Protein AF-A0A7W4HFN4-F1 (afdb_monomer_lite)

Structure (mmCIF, N/CA/C/O backbone):
data_AF-A0A7W4HFN4-F1
#
_entry.id   AF-A0A7W4HFN4-F1
#
loop_
_atom_site.group_PDB
_atom_site.id
_atom_site.type_symbol
_atom_site.label_atom_id
_atom_site.label_alt_id
_atom_site.label_comp_id
_atom_site.label_asym_id
_atom_site.label_entity_id
_atom_site.label_seq_id
_atom_site.pdbx_PDB_ins_code
_atom_site.Cartn_x
_atom_site.Cartn_y
_atom_site.Cartn_z
_atom_site.occupancy
_atom_site.B_iso_or_equiv
_atom_site.auth_seq_id
_atom_site.auth_comp_id
_atom_site.auth_asym_id
_atom_site.auth_atom_id
_atom_site.pdbx_PDB_model_num
ATOM 1 N N . MET A 1 1 ? -7.071 1.052 23.261 1.00 55.22 1 MET A N 1
ATOM 2 C CA . MET A 1 1 ? -7.440 2.191 22.382 1.00 55.22 1 MET A CA 1
ATOM 3 C C . MET A 1 1 ? -6.225 2.951 21.843 1.00 55.22 1 MET A C 1
ATOM 5 O O . MET A 1 1 ? -6.194 3.200 20.651 1.00 55.22 1 MET A O 1
ATOM 9 N N . MET A 1 2 ? -5.207 3.278 22.654 1.00 60.78 2 MET A N 1
ATOM 10 C CA . MET A 1 2 ? -4.044 4.074 22.203 1.00 60.78 2 MET A CA 1
ATOM 11 C C . MET A 1 2 ? -3.044 3.314 21.302 1.00 60.78 2 MET A C 1
ATOM 13 O O . MET A 1 2 ? -2.401 3.921 20.454 1.00 60.78 2 MET A O 1
ATOM 17 N N . GLU A 1 3 ? -2.927 1.989 21.449 1.00 66.12 3 GLU A N 1
ATOM 18 C CA . GLU A 1 3 ? -2.054 1.151 20.603 1.00 66.12 3 GLU A CA 1
ATOM 19 C C . GLU A 1 3 ? -2.564 1.024 19.167 1.00 66.12 3 GLU A C 1
ATOM 21 O O . GLU A 1 3 ? -1.777 1.100 18.232 1.00 66.12 3 GLU A O 1
ATOM 26 N N . ASN A 1 4 ? -3.884 0.940 18.981 1.00 72.25 4 ASN A N 1
ATOM 27 C CA . ASN A 1 4 ? -4.479 0.807 17.651 1.00 72.25 4 ASN A CA 1
ATOM 28 C C . ASN A 1 4 ? -4.241 2.067 16.791 1.00 72.25 4 ASN A C 1
ATOM 30 O O . ASN A 1 4 ? -3.965 1.983 15.599 1.00 72.25 4 ASN A O 1
ATOM 34 N N . VAL A 1 5 ? -4.204 3.246 17.428 1.00 85.81 5 VAL A N 1
ATOM 35 C CA . VAL A 1 5 ? -3.810 4.503 16.768 1.00 85.81 5 VAL A CA 1
ATOM 36 C C . VAL A 1 5 ? -2.343 4.472 16.329 1.00 85.81 5 VAL A C 1
ATOM 38 O O . VAL A 1 5 ? -2.036 4.906 15.223 1.00 85.81 5 VAL A O 1
ATOM 41 N N . LYS A 1 6 ? -1.432 3.937 17.155 1.00 91.50 6 LYS A N 1
ATOM 42 C CA . LYS A 1 6 ? -0.009 3.823 16.790 1.00 91.50 6 LYS A CA 1
ATOM 43 C C . LYS A 1 6 ? 0.201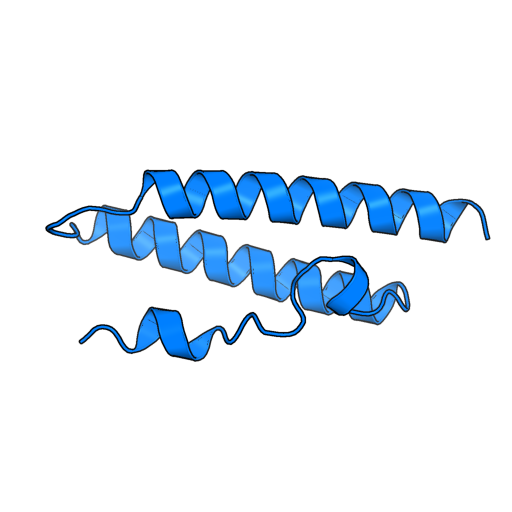 2.872 15.615 1.00 91.50 6 LYS A C 1
ATOM 45 O O . LYS A 1 6 ? 0.932 3.222 14.695 1.00 91.50 6 LYS A O 1
ATOM 50 N N . TYR A 1 7 ? -0.446 1.706 15.628 1.00 92.25 7 TYR A N 1
ATOM 51 C CA . TYR A 1 7 ? -0.356 0.750 14.523 1.00 92.25 7 TYR A CA 1
ATOM 52 C C . TYR A 1 7 ? -0.929 1.325 13.234 1.00 92.25 7 TYR A C 1
ATOM 54 O O . TYR A 1 7 ? -0.296 1.217 12.191 1.00 92.25 7 TYR A O 1
ATOM 62 N N . LYS A 1 8 ? -2.066 2.020 13.310 1.00 92.56 8 LYS A N 1
ATOM 63 C CA . LYS A 1 8 ? -2.628 2.727 12.161 1.00 92.56 8 LYS A CA 1
ATOM 64 C C . LYS A 1 8 ? -1.653 3.739 11.569 1.00 92.56 8 LYS A C 1
ATOM 66 O O . LYS A 1 8 ? -1.401 3.670 10.373 1.00 92.56 8 LYS A O 1
ATOM 71 N N . LEU A 1 9 ? -1.106 4.644 12.382 1.00 93.62 9 LEU A N 1
ATOM 72 C CA . LEU A 1 9 ? -0.160 5.658 11.899 1.00 93.62 9 LEU A CA 1
ATOM 73 C C . LEU A 1 9 ? 1.071 5.004 11.261 1.00 93.62 9 LEU A C 1
ATOM 75 O O . LEU A 1 9 ? 1.458 5.368 10.158 1.00 93.62 9 LEU A O 1
ATOM 79 N N . TYR A 1 10 ? 1.611 3.966 11.902 1.00 94.56 10 TYR A N 1
ATOM 80 C CA . TYR A 1 10 ? 2.733 3.207 11.359 1.00 94.56 10 TYR A CA 1
ATOM 81 C C . TYR A 1 10 ? 2.420 2.585 9.988 1.00 94.56 10 TYR A C 1
ATOM 83 O O . TYR A 1 10 ? 3.204 2.724 9.051 1.00 94.56 10 TYR A O 1
ATOM 91 N N . LEU A 1 11 ? 1.265 1.926 9.842 1.00 94.38 11 LEU A N 1
ATOM 92 C CA . LEU A 1 11 ? 0.860 1.346 8.561 1.00 94.38 11 LEU A CA 1
ATOM 93 C C . LEU A 1 11 ? 0.585 2.423 7.500 1.00 94.38 11 LEU A C 1
ATOM 95 O O . LEU A 1 11 ? 0.906 2.207 6.335 1.00 94.38 11 LEU A O 1
ATOM 99 N N . GLN A 1 12 ? 0.034 3.580 7.879 1.00 93.69 12 GLN A N 1
ATOM 100 C CA . GLN A 1 12 ? -0.164 4.710 6.963 1.00 93.69 12 GLN A CA 1
ATOM 101 C C . GLN A 1 12 ? 1.167 5.237 6.417 1.00 93.69 12 GLN A C 1
ATOM 103 O O . GLN A 1 12 ? 1.292 5.411 5.204 1.00 93.69 12 GLN A O 1
ATOM 108 N N . ASP A 1 13 ? 2.163 5.423 7.284 1.00 94.69 13 ASP A N 1
ATOM 109 C CA . ASP A 1 13 ? 3.493 5.891 6.887 1.00 94.69 13 ASP A CA 1
ATOM 110 C C . ASP A 1 13 ? 4.172 4.892 5.938 1.00 94.69 13 ASP A C 1
ATOM 112 O O . ASP A 1 13 ? 4.719 5.279 4.904 1.00 94.69 13 ASP A O 1
ATOM 116 N N . LEU A 1 14 ? 4.078 3.589 6.228 1.00 93.69 14 LEU A N 1
ATOM 117 C CA . LEU A 1 14 ? 4.605 2.551 5.336 1.00 93.69 14 LEU A CA 1
ATOM 118 C C . LEU A 1 14 ? 3.924 2.560 3.964 1.00 93.69 14 LEU A C 1
ATOM 120 O O . LEU A 1 14 ? 4.601 2.447 2.941 1.00 93.69 14 LEU A O 1
ATOM 124 N N . VAL A 1 15 ? 2.596 2.707 3.923 1.00 92.19 15 VAL A N 1
ATOM 125 C CA . VAL A 1 15 ? 1.854 2.794 2.657 1.00 92.19 15 VAL A CA 1
ATOM 126 C C . VAL A 1 15 ? 2.268 4.030 1.862 1.00 92.19 15 VAL A C 1
ATOM 128 O O . VAL A 1 15 ? 2.408 3.931 0.644 1.00 92.19 15 VAL A O 1
ATOM 131 N N . ALA A 1 16 ? 2.487 5.172 2.519 1.00 90.31 16 ALA A N 1
ATOM 132 C CA . ALA A 1 16 ? 2.959 6.387 1.860 1.00 90.31 16 ALA A CA 1
ATOM 133 C C . ALA A 1 16 ? 4.339 6.176 1.216 1.00 90.31 16 ALA A C 1
ATOM 135 O O . ALA A 1 16 ? 4.491 6.389 0.014 1.00 90.31 16 ALA A O 1
ATOM 136 N N . ILE A 1 17 ? 5.302 5.639 1.973 1.00 91.75 17 ILE A N 1
ATOM 137 C CA . ILE A 1 17 ? 6.662 5.360 1.483 1.00 91.75 17 ILE A CA 1
ATOM 138 C C . ILE A 1 17 ? 6.639 4.392 0.291 1.00 91.75 17 ILE A C 1
ATOM 140 O O . ILE A 1 17 ? 7.359 4.582 -0.690 1.00 91.75 17 ILE A O 1
ATOM 144 N N . LEU A 1 18 ? 5.810 3.345 0.345 1.00 89.56 18 LEU A N 1
ATOM 145 C CA . LEU A 1 18 ? 5.700 2.376 -0.750 1.00 89.56 18 LEU A CA 1
ATOM 146 C C . LEU A 1 18 ? 5.082 2.985 -2.007 1.00 89.56 18 LEU A C 1
ATOM 148 O O . LEU A 1 18 ? 5.522 2.657 -3.108 1.00 89.56 18 LEU A O 1
ATOM 152 N N . LYS A 1 19 ? 4.091 3.872 -1.861 1.00 83.44 19 LYS A N 1
ATOM 153 C CA . LYS A 1 19 ? 3.496 4.596 -2.993 1.00 83.44 19 LYS A CA 1
ATOM 154 C C . LYS A 1 19 ? 4.521 5.509 -3.659 1.00 83.44 19 LYS A C 1
ATOM 156 O O . LYS A 1 19 ? 4.693 5.409 -4.868 1.00 83.44 19 LYS A O 1
ATOM 161 N N . GLU A 1 20 ? 5.266 6.293 -2.882 1.00 86.06 20 GLU A N 1
ATOM 162 C CA . GLU A 1 20 ? 6.347 7.143 -3.403 1.00 86.06 20 GLU A CA 1
ATOM 163 C C . GLU A 1 20 ? 7.420 6.316 -4.125 1.00 86.06 20 GLU A C 1
ATOM 165 O O . GLU A 1 20 ? 7.873 6.669 -5.216 1.00 86.06 20 GLU A O 1
ATOM 170 N N . ARG A 1 21 ? 7.797 5.164 -3.555 1.00 85.62 21 ARG A N 1
ATOM 171 C CA . ARG A 1 21 ? 8.759 4.252 -4.184 1.00 85.62 21 ARG A CA 1
ATOM 172 C C . ARG A 1 21 ? 8.230 3.687 -5.502 1.00 85.62 21 ARG A C 1
ATOM 174 O O . ARG A 1 21 ? 8.980 3.643 -6.473 1.00 85.62 21 ARG A O 1
ATOM 181 N N . LEU A 1 22 ? 6.960 3.282 -5.555 1.00 81.19 22 LEU A N 1
ATOM 182 C CA . LEU A 1 22 ? 6.313 2.785 -6.773 1.00 81.19 22 LEU A CA 1
ATOM 183 C C . LEU A 1 22 ? 6.224 3.866 -7.853 1.00 81.19 22 LEU A C 1
ATOM 185 O O . LEU A 1 22 ? 6.578 3.599 -9.000 1.00 81.19 22 LEU A O 1
ATOM 189 N N . GLU A 1 23 ? 5.824 5.084 -7.492 1.00 78.88 23 GLU A N 1
ATOM 190 C CA . GLU A 1 23 ? 5.799 6.237 -8.399 1.00 78.88 23 GLU A CA 1
ATOM 191 C C . GLU A 1 23 ? 7.193 6.525 -8.973 1.00 78.88 23 GLU A C 1
ATOM 193 O O . GLU A 1 23 ? 7.333 6.702 -10.182 1.00 78.88 23 GLU A O 1
ATOM 198 N N . GLY A 1 24 ? 8.243 6.443 -8.149 1.00 76.25 24 GLY A N 1
ATOM 199 C CA . GLY A 1 24 ? 9.635 6.586 -8.590 1.00 76.25 24 GLY A CA 1
ATOM 200 C C . GLY A 1 24 ? 10.130 5.483 -9.538 1.00 76.25 24 GLY A C 1
ATOM 201 O O . GLY A 1 24 ? 11.125 5.674 -10.238 1.00 76.25 24 GLY A O 1
ATOM 202 N N . THR A 1 25 ? 9.443 4.337 -9.596 1.00 71.75 25 THR A N 1
ATOM 203 C CA . THR A 1 25 ? 9.732 3.269 -10.572 1.00 71.75 25 THR A CA 1
ATOM 204 C C . THR A 1 25 ? 8.944 3.410 -11.872 1.00 71.75 25 THR A C 1
ATOM 206 O O . THR A 1 25 ? 9.202 2.652 -12.803 1.00 71.75 25 THR A O 1
ATOM 209 N N . MET A 1 26 ? 7.990 4.346 -11.975 1.00 69.94 26 MET A N 1
ATOM 210 C CA . MET A 1 26 ? 7.206 4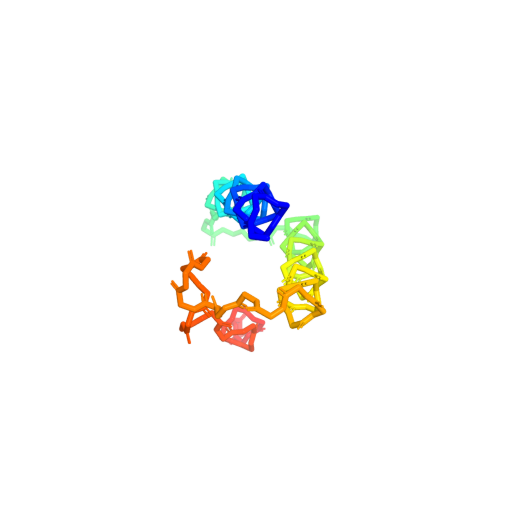.534 -13.196 1.00 69.94 26 MET A CA 1
ATOM 211 C C . MET A 1 26 ? 8.075 5.093 -14.325 1.00 69.94 26 MET A C 1
ATOM 213 O O . MET A 1 26 ? 8.578 6.211 -14.250 1.00 69.94 26 MET A O 1
ATOM 217 N N . LYS A 1 27 ? 8.247 4.295 -15.380 1.00 73.88 27 LYS A N 1
ATOM 218 C CA . LYS A 1 27 ? 9.088 4.598 -16.542 1.00 73.88 27 LYS A CA 1
ATOM 219 C C . LYS A 1 27 ? 8.336 4.266 -17.830 1.00 73.88 27 LYS A C 1
ATOM 221 O O . LYS A 1 27 ? 7.399 3.469 -17.808 1.00 73.88 27 LYS A O 1
ATOM 226 N N . GLU A 1 28 ? 8.750 4.877 -18.942 1.00 70.88 28 GLU A N 1
ATOM 227 C CA . GLU A 1 28 ? 8.220 4.550 -20.278 1.00 70.88 28 GLU A CA 1
ATOM 228 C C . GLU A 1 28 ? 8.560 3.106 -20.680 1.00 70.88 28 GLU A C 1
ATOM 230 O O . GLU A 1 28 ? 7.723 2.418 -21.260 1.00 70.88 28 GLU A O 1
ATOM 235 N N . GLU A 1 29 ? 9.741 2.620 -20.284 1.00 76.62 29 GLU A N 1
ATOM 236 C CA . GLU A 1 29 ? 10.166 1.227 -20.435 1.00 76.62 29 GLU A CA 1
ATOM 237 C C . GLU A 1 29 ? 10.661 0.663 -19.099 1.00 76.62 29 GLU A C 1
ATOM 239 O O . GLU A 1 29 ? 11.397 1.321 -18.357 1.00 76.62 29 GLU A O 1
ATOM 244 N N . TYR A 1 30 ? 10.259 -0.573 -18.799 1.00 78.38 30 TYR A N 1
ATOM 245 C CA . TYR A 1 30 ? 10.624 -1.279 -17.573 1.00 78.38 30 TYR A CA 1
ATOM 246 C C . TYR A 1 30 ? 11.715 -2.312 -17.848 1.00 78.38 30 TYR A C 1
ATOM 248 O O . TYR A 1 30 ? 11.538 -3.198 -18.684 1.00 78.38 30 TYR A O 1
ATOM 256 N N . SER A 1 31 ? 12.820 -2.243 -17.103 1.00 84.38 31 SER A N 1
ATOM 257 C CA . SER A 1 31 ? 13.774 -3.354 -17.037 1.00 84.38 31 SER A CA 1
ATOM 258 C C . SER A 1 31 ? 13.234 -4.490 -16.157 1.00 84.38 31 SER A C 1
ATOM 260 O O . SER A 1 31 ? 12.347 -4.282 -15.327 1.00 84.38 31 SER A O 1
ATOM 262 N N . GLU A 1 32 ? 13.805 -5.695 -16.268 1.00 85.19 32 GLU A N 1
ATOM 263 C CA . GLU A 1 32 ? 13.487 -6.809 -15.354 1.00 85.19 32 GLU A CA 1
ATOM 264 C C . GLU A 1 32 ? 13.713 -6.436 -13.882 1.00 85.19 32 GLU A C 1
ATOM 266 O O . GLU A 1 32 ? 12.957 -6.853 -13.005 1.00 85.19 32 GLU A O 1
ATOM 271 N N . PHE A 1 33 ? 14.721 -5.601 -13.614 1.00 85.81 33 PHE A N 1
ATOM 272 C CA . PHE A 1 33 ? 14.985 -5.083 -12.277 1.00 85.81 33 PHE A CA 1
ATOM 273 C C . PHE A 1 33 ? 13.848 -4.178 -11.785 1.00 85.81 33 PHE A C 1
ATOM 275 O O . PHE A 1 33 ? 13.398 -4.328 -10.651 1.00 85.81 33 PHE A O 1
ATOM 282 N N . ASP A 1 34 ? 13.337 -3.282 -12.636 1.00 83.06 34 ASP A N 1
ATOM 283 C CA . ASP A 1 34 ? 12.216 -2.405 -12.277 1.00 83.06 34 ASP A CA 1
ATOM 284 C C . ASP A 1 34 ? 10.938 -3.215 -11.995 1.00 83.06 34 ASP A C 1
ATOM 286 O O . ASP A 1 34 ? 10.214 -2.928 -11.042 1.00 83.06 34 ASP A O 1
ATOM 290 N N . LEU A 1 35 ? 10.690 -4.277 -12.768 1.00 82.31 35 LEU A N 1
ATOM 291 C CA . LEU A 1 35 ? 9.581 -5.204 -12.519 1.00 82.31 35 LEU A CA 1
ATOM 292 C C . LEU A 1 35 ? 9.755 -5.956 -11.191 1.00 82.31 35 LEU A C 1
ATOM 294 O O . LEU A 1 35 ? 8.793 -6.102 -10.436 1.00 82.31 35 LEU A O 1
ATOM 298 N N . GLY A 1 36 ? 10.977 -6.395 -10.879 1.00 86.31 36 GLY A N 1
ATOM 299 C CA . GLY A 1 36 ? 11.315 -6.996 -9.586 1.00 86.31 36 GLY A CA 1
ATOM 300 C C . GLY A 1 36 ? 11.043 -6.050 -8.416 1.00 86.31 36 GLY A C 1
ATOM 301 O O . GLY A 1 36 ? 10.405 -6.441 -7.439 1.00 86.31 36 GLY A O 1
ATOM 302 N N . MET A 1 37 ? 11.440 -4.784 -8.554 1.00 86.00 37 MET A N 1
ATOM 303 C CA . MET A 1 37 ? 11.181 -3.728 -7.572 1.00 86.00 37 MET A CA 1
ATOM 304 C C . MET A 1 37 ? 9.682 -3.489 -7.348 1.00 86.00 37 MET A C 1
ATOM 306 O O . MET A 1 37 ? 9.241 -3.318 -6.209 1.00 86.00 37 MET A O 1
ATOM 310 N N . GLN A 1 38 ? 8.882 -3.503 -8.416 1.00 82.25 38 GLN A N 1
ATOM 311 C CA . GLN A 1 38 ? 7.429 -3.389 -8.305 1.00 82.25 38 GLN A CA 1
ATOM 312 C C . GLN A 1 38 ? 6.817 -4.600 -7.598 1.00 82.25 38 GLN A C 1
ATOM 314 O O . GLN A 1 38 ? 6.011 -4.422 -6.687 1.00 82.25 38 GLN A O 1
ATOM 319 N N . MET A 1 39 ? 7.236 -5.819 -7.959 1.00 84.62 39 MET A N 1
ATOM 320 C CA . MET A 1 39 ? 6.805 -7.052 -7.289 1.00 84.62 39 MET A CA 1
ATOM 321 C C . MET A 1 39 ? 7.113 -7.040 -5.790 1.00 84.62 39 MET A C 1
ATOM 323 O O . MET A 1 39 ? 6.258 -7.409 -4.988 1.00 84.62 39 MET A O 1
ATOM 327 N N . GLU A 1 40 ? 8.293 -6.565 -5.394 1.00 89.25 40 GLU A N 1
ATOM 328 C CA . GLU A 1 40 ? 8.643 -6.411 -3.982 1.00 89.25 40 GLU A CA 1
ATOM 329 C C . GLU A 1 40 ? 7.697 -5.435 -3.268 1.00 89.25 40 GLU A C 1
ATOM 331 O O . GLU A 1 40 ? 7.152 -5.763 -2.214 1.00 89.25 40 GLU A O 1
ATOM 336 N N . CYS A 1 41 ? 7.434 -4.265 -3.859 1.00 86.50 41 CYS A N 1
ATOM 337 C CA . CYS A 1 41 ? 6.506 -3.291 -3.283 1.00 86.50 41 CYS A CA 1
ATOM 338 C C . CYS A 1 41 ? 5.088 -3.869 -3.135 1.00 86.50 41 CYS A C 1
ATOM 340 O O . CYS A 1 41 ? 4.434 -3.618 -2.121 1.00 86.50 41 CYS A O 1
ATOM 342 N N . TYR A 1 42 ? 4.627 -4.688 -4.088 1.00 83.75 42 TYR A N 1
ATOM 343 C CA . TYR A 1 42 ? 3.348 -5.397 -3.967 1.00 83.75 42 TYR A CA 1
ATOM 344 C C . TYR A 1 42 ? 3.341 -6.399 -2.817 1.00 83.75 42 TYR A C 1
ATOM 346 O O . TYR A 1 42 ? 2.387 -6.409 -2.040 1.00 83.75 42 T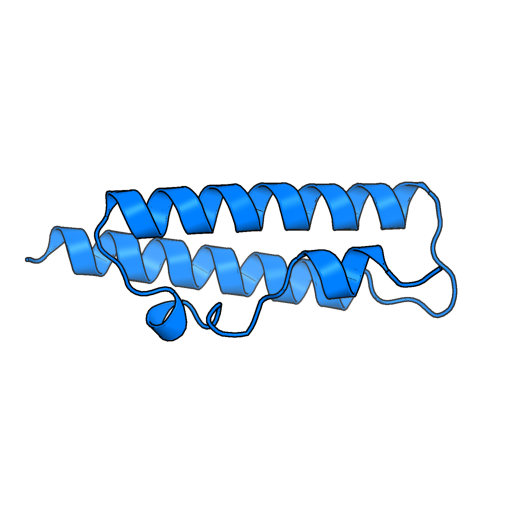YR A O 1
ATOM 354 N N . ASN A 1 43 ? 4.402 -7.191 -2.662 1.00 88.69 43 ASN A N 1
ATOM 355 C CA . ASN A 1 43 ? 4.505 -8.146 -1.559 1.00 88.69 43 ASN A CA 1
ATOM 356 C C . ASN A 1 43 ? 4.456 -7.437 -0.198 1.00 88.69 43 ASN A C 1
ATOM 358 O O . ASN A 1 43 ? 3.793 -7.907 0.724 1.00 88.69 43 ASN A O 1
ATOM 362 N N . ILE A 1 44 ? 5.105 -6.276 -0.073 1.00 91.75 44 ILE A N 1
ATOM 363 C CA . ILE A 1 44 ? 5.068 -5.491 1.167 1.00 91.75 44 ILE A CA 1
ATOM 364 C C . ILE A 1 44 ? 3.660 -4.927 1.417 1.00 91.75 44 ILE A C 1
ATOM 366 O O . ILE A 1 44 ? 3.177 -4.970 2.549 1.00 91.75 44 ILE A O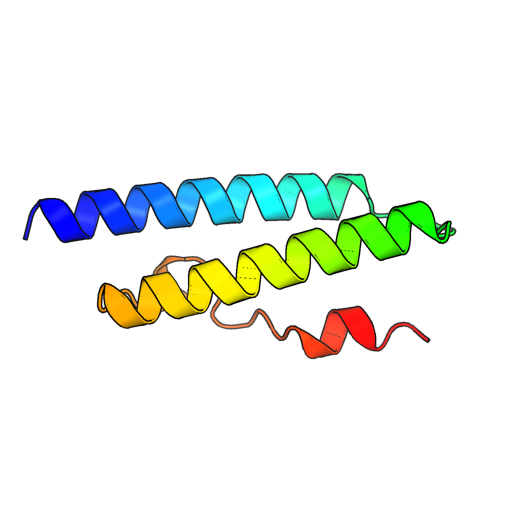 1
ATOM 370 N N . LEU A 1 45 ? 2.967 -4.438 0.383 1.00 89.19 45 LEU A N 1
ATOM 371 C CA . LEU A 1 45 ? 1.583 -3.969 0.517 1.00 89.19 45 LEU A CA 1
ATOM 372 C C . LEU A 1 45 ? 0.622 -5.090 0.938 1.00 89.19 45 LEU A C 1
ATOM 374 O O . LEU A 1 45 ? -0.293 -4.833 1.720 1.00 89.19 45 LEU A O 1
ATOM 378 N N . ASP A 1 46 ? 0.829 -6.320 0.467 1.00 89.25 46 ASP A N 1
ATOM 379 C CA . ASP A 1 46 ? 0.035 -7.474 0.899 1.00 89.25 46 ASP A CA 1
ATOM 380 C C . ASP A 1 46 ? 0.267 -7.804 2.382 1.00 89.25 46 ASP A C 1
ATOM 382 O O . ASP A 1 46 ? -0.683 -7.959 3.149 1.00 89.25 46 ASP A O 1
ATOM 386 N N . ILE A 1 47 ? 1.525 -7.770 2.832 1.00 93.38 47 ILE A N 1
ATOM 387 C CA . ILE A 1 47 ? 1.870 -7.914 4.254 1.00 93.38 47 ILE A CA 1
ATOM 388 C C . ILE A 1 47 ? 1.195 -6.819 5.100 1.00 93.38 47 ILE A C 1
ATOM 390 O O . ILE A 1 47 ? 0.684 -7.100 6.184 1.00 93.38 47 ILE A O 1
ATOM 394 N N . ILE A 1 48 ? 1.143 -5.574 4.615 1.00 93.19 48 ILE A N 1
ATOM 395 C CA . ILE A 1 48 ? 0.454 -4.473 5.308 1.00 93.19 48 ILE A CA 1
ATOM 396 C C . ILE A 1 48 ? -1.053 -4.734 5.414 1.00 93.19 48 ILE A C 1
ATOM 398 O O . ILE A 1 48 ? -1.635 -4.454 6.462 1.00 93.19 48 ILE A O 1
ATOM 402 N N . LYS A 1 49 ? -1.691 -5.298 4.379 1.00 91.19 49 LYS A N 1
ATOM 403 C CA . LYS A 1 49 ? -3.113 -5.682 4.438 1.00 91.19 49 LYS A CA 1
ATOM 404 C C . LYS A 1 49 ? -3.361 -6.729 5.524 1.00 91.19 49 LYS A C 1
ATOM 406 O O . LYS A 1 49 ? -4.281 -6.561 6.320 1.00 91.19 49 LYS A O 1
ATOM 411 N N . GLN A 1 50 ? -2.506 -7.748 5.605 1.00 92.44 50 GLN A N 1
ATOM 412 C CA . GLN A 1 50 ? -2.587 -8.785 6.639 1.00 92.44 50 GLN A CA 1
ATOM 413 C C . GLN A 1 50 ? -2.398 -8.200 8.051 1.00 92.44 50 GLN A C 1
ATOM 415 O O . GLN A 1 50 ? -3.106 -8.571 8.986 1.00 92.44 50 GLN A O 1
ATOM 420 N N . GLN A 1 51 ? -1.483 -7.237 8.218 1.00 94.00 51 GLN A N 1
ATOM 421 C CA . GLN A 1 51 ? -1.305 -6.528 9.491 1.00 94.00 51 GLN A CA 1
ATOM 422 C C . GLN A 1 51 ? -2.522 -5.668 9.849 1.00 94.00 51 GLN A C 1
ATOM 424 O O . GLN A 1 51 ? -2.957 -5.670 10.998 1.00 94.00 51 GLN A O 1
ATOM 429 N N . ALA A 1 52 ? -3.097 -4.959 8.876 1.00 92.56 52 ALA A N 1
ATOM 430 C CA . ALA A 1 52 ? -4.300 -4.161 9.081 1.00 92.56 52 ALA A CA 1
ATOM 431 C C . ALA A 1 52 ? -5.468 -5.033 9.563 1.00 92.56 52 ALA A C 1
ATOM 433 O O . ALA A 1 52 ? -6.148 -4.670 10.521 1.00 92.56 52 ALA A O 1
ATOM 434 N N . GLU A 1 53 ? -5.642 -6.215 8.967 1.00 91.50 53 GLU A N 1
ATOM 435 C CA . GLU A 1 53 ? -6.627 -7.203 9.405 1.00 91.50 53 GLU A CA 1
ATOM 436 C C . GLU A 1 53 ? -6.359 -7.668 10.845 1.00 91.50 53 GLU A C 1
ATOM 438 O O . GLU A 1 53 ? -7.253 -7.597 11.690 1.00 91.50 53 G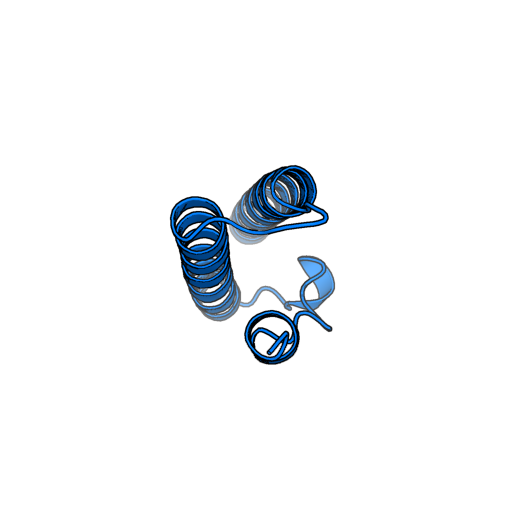LU A O 1
ATOM 443 N N . ALA A 1 54 ? -5.113 -8.029 11.174 1.00 93.62 54 ALA A N 1
ATOM 444 C CA . ALA A 1 54 ? -4.729 -8.443 12.526 1.00 93.62 54 ALA A CA 1
ATOM 445 C C . ALA A 1 54 ? -4.963 -7.346 13.587 1.00 93.62 54 ALA A C 1
ATOM 447 O O . ALA A 1 54 ? -5.295 -7.642 14.737 1.00 93.62 54 ALA A O 1
ATOM 448 N N . PHE A 1 55 ? -4.818 -6.073 13.210 1.00 92.44 55 PHE A N 1
ATOM 449 C CA . PHE A 1 55 ? -5.026 -4.924 14.094 1.00 92.44 55 PHE A CA 1
ATOM 450 C C . PHE A 1 55 ? -6.467 -4.390 14.089 1.00 92.44 55 PHE A C 1
ATOM 452 O O . PHE A 1 55 ? -6.782 -3.478 14.857 1.00 92.44 55 PHE A O 1
ATOM 459 N N . ASN A 1 56 ? -7.365 -4.982 13.294 1.00 92.19 56 ASN A N 1
ATOM 460 C CA . ASN A 1 56 ? -8.726 -4.492 13.054 1.00 92.19 56 ASN A CA 1
ATOM 461 C C . ASN A 1 56 ? -8.755 -3.041 12.533 1.00 92.19 56 ASN A C 1
ATOM 463 O O . ASN A 1 56 ? -9.577 -2.230 12.961 1.00 92.19 56 ASN A O 1
ATOM 467 N N . ILE A 1 57 ? -7.841 -2.709 11.620 1.00 92.50 57 ILE A N 1
ATOM 468 C CA . ILE A 1 57 ? -7.750 -1.408 10.954 1.00 92.50 57 ILE A CA 1
ATOM 469 C C . ILE A 1 57 ? -8.391 -1.530 9.563 1.00 92.50 57 ILE A C 1
ATOM 471 O O . ILE A 1 57 ? -7.908 -2.304 8.734 1.00 92.50 57 ILE A O 1
ATOM 475 N N . PRO A 1 58 ? -9.454 -0.767 9.256 1.00 92.06 58 PRO A N 1
ATOM 476 C CA . PRO A 1 58 ? -10.060 -0.782 7.929 1.00 92.06 58 PRO A CA 1
ATOM 477 C C . PRO A 1 58 ? -9.081 -0.318 6.842 1.00 92.06 58 PRO A C 1
ATOM 479 O O . PRO A 1 58 ? -8.436 0.721 6.974 1.00 92.06 58 PRO A O 1
ATOM 482 N N . LEU A 1 59 ? -9.025 -1.027 5.709 1.00 89.88 59 LEU A N 1
ATOM 483 C CA . LEU A 1 59 ? -8.134 -0.675 4.588 1.00 89.88 59 LEU A CA 1
ATOM 484 C C . LEU A 1 59 ? -8.394 0.726 4.009 1.00 89.88 59 LEU A C 1
ATOM 486 O O . LEU A 1 59 ? -7.467 1.364 3.506 1.00 89.88 59 LEU A O 1
ATOM 490 N N . ALA A 1 60 ? -9.629 1.228 4.103 1.00 89.81 60 ALA A N 1
ATOM 491 C CA . ALA A 1 60 ? -9.978 2.596 3.715 1.00 89.81 60 ALA A CA 1
ATOM 492 C C . ALA A 1 60 ? -9.205 3.641 4.536 1.00 89.81 60 ALA A C 1
ATOM 494 O O . ALA A 1 60 ? -8.767 4.657 4.001 1.00 89.81 60 ALA A O 1
ATOM 495 N N . GLU A 1 61 ? -8.929 3.354 5.811 1.00 90.31 61 GLU A N 1
ATOM 496 C CA . GLU A 1 61 ? -8.137 4.236 6.670 1.00 90.31 61 GLU A CA 1
ATOM 497 C C . GLU A 1 61 ? -6.654 4.266 6.285 1.00 90.31 61 GLU A C 1
ATOM 499 O O . GLU A 1 61 ? -5.954 5.215 6.633 1.00 90.31 61 GLU A O 1
ATOM 504 N N . LEU A 1 62 ? -6.177 3.264 5.545 1.00 90.00 62 LEU A N 1
ATOM 505 C CA . LEU A 1 62 ? -4.816 3.199 5.008 1.00 90.00 62 LEU A CA 1
ATOM 506 C C . LEU A 1 62 ? -4.730 3.708 3.557 1.00 90.00 62 LEU A C 1
ATOM 508 O O . LEU A 1 62 ? -3.660 3.694 2.954 1.00 90.00 62 LEU A O 1
ATOM 512 N N . GLY A 1 63 ? -5.850 4.133 2.959 1.00 85.88 63 GLY A N 1
ATOM 513 C CA . GLY A 1 63 ? -5.900 4.508 1.545 1.00 85.88 63 GLY A CA 1
ATOM 514 C C . GLY A 1 63 ? -5.624 3.326 0.608 1.00 85.88 63 GLY A C 1
ATOM 515 O O . GLY A 1 63 ? -4.983 3.506 -0.435 1.00 85.88 63 GLY A O 1
ATOM 516 N N . LEU A 1 64 ? -6.060 2.123 1.008 1.00 84.25 64 LEU A N 1
ATOM 517 C CA . LEU A 1 64 ? -5.918 0.864 0.267 1.00 84.25 64 LEU A CA 1
ATOM 518 C C . LEU A 1 64 ? -7.258 0.296 -0.241 1.00 84.25 64 LEU A C 1
ATOM 520 O O . LEU A 1 64 ? -7.272 -0.798 -0.800 1.00 84.25 64 LEU A O 1
ATOM 524 N N . GLU A 1 65 ? -8.376 1.019 -0.091 1.00 77.88 65 GLU A N 1
ATOM 525 C CA . GLU A 1 65 ? -9.728 0.528 -0.433 1.00 77.88 65 GLU A CA 1
ATOM 526 C C . GLU A 1 65 ? -9.873 0.107 -1.908 1.00 77.88 65 GLU A C 1
ATOM 528 O O . GLU A 1 65 ? -10.582 -0.845 -2.224 1.00 77.88 65 GLU A O 1
ATOM 533 N N . HIS A 1 66 ? -9.169 0.794 -2.811 1.00 70.00 66 HIS A N 1
ATOM 534 C CA . HIS A 1 66 ? -9.168 0.512 -4.250 1.00 70.00 66 HIS A CA 1
ATOM 535 C C . HIS A 1 66 ? -7.852 -0.097 -4.733 1.00 70.00 66 HIS A C 1
ATOM 537 O O . HIS A 1 66 ? -7.601 -0.147 -5.940 1.00 70.00 66 HIS A O 1
ATOM 543 N N . TYR A 1 67 ? -6.986 -0.522 -3.808 1.00 66.81 67 TYR A N 1
ATOM 544 C CA . TYR A 1 67 ? -5.682 -1.063 -4.161 1.00 66.81 67 TYR A CA 1
ATOM 545 C C . TYR A 1 67 ? -5.825 -2.517 -4.610 1.00 66.81 67 TYR A C 1
ATOM 547 O O . TYR A 1 67 ? -5.610 -3.474 -3.856 1.00 66.81 67 TYR A O 1
ATOM 555 N N . ASP A 1 68 ? -6.247 -2.647 -5.862 1.00 63.91 68 ASP A N 1
ATOM 556 C CA . ASP A 1 68 ? -6.373 -3.902 -6.577 1.00 63.91 68 ASP A CA 1
ATOM 557 C C . ASP A 1 68 ? -4.994 -4.314 -7.104 1.00 63.91 68 ASP A C 1
ATOM 559 O O . ASP A 1 68 ? -4.498 -3.789 -8.106 1.00 63.91 68 ASP A O 1
ATOM 563 N N . LEU A 1 69 ? -4.359 -5.229 -6.369 1.00 56.50 69 LEU A N 1
ATOM 564 C CA . LEU A 1 69 ? -3.021 -5.751 -6.654 1.00 56.50 69 LEU A CA 1
ATOM 565 C C . LEU A 1 69 ? -2.943 -6.371 -8.060 1.00 56.50 69 LEU A C 1
ATOM 567 O O . LEU A 1 69 ? -1.898 -6.308 -8.706 1.00 56.50 69 LEU A O 1
ATOM 571 N N . GLU A 1 70 ? -4.055 -6.891 -8.589 1.00 57.06 70 GLU A N 1
ATOM 572 C CA . GLU A 1 70 ? -4.076 -7.486 -9.925 1.00 57.06 70 GLU A CA 1
ATOM 573 C C . GLU A 1 70 ? -3.948 -6.459 -11.056 1.00 57.06 70 GLU A C 1
ATOM 575 O O . GLU A 1 70 ? -3.426 -6.783 -12.127 1.00 57.06 70 GLU A O 1
ATOM 580 N N . LYS A 1 71 ? -4.415 -5.219 -10.856 1.00 57.22 71 LYS A N 1
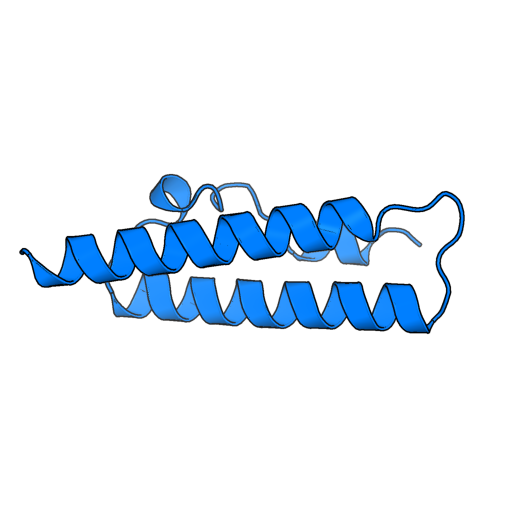ATOM 581 C CA . LYS A 1 71 ? -4.420 -4.197 -11.920 1.00 57.22 71 LYS A CA 1
ATOM 582 C C . LYS A 1 71 ? -3.023 -3.757 -12.325 1.00 57.22 71 LYS A C 1
ATOM 584 O O . LYS A 1 71 ? -2.819 -3.356 -13.468 1.00 57.22 71 LYS A O 1
ATOM 589 N N . PHE A 1 72 ? -2.068 -3.848 -11.411 1.00 53.03 72 PHE A N 1
ATOM 590 C CA . PHE A 1 72 ? -0.684 -3.516 -11.700 1.00 53.03 72 PHE A CA 1
ATOM 591 C C . PHE A 1 72 ? 0.069 -4.654 -12.394 1.00 53.03 72 PHE A C 1
ATOM 593 O O . PHE A 1 72 ? 0.884 -4.396 -13.274 1.00 53.03 72 PHE A O 1
ATOM 600 N N . MET A 1 73 ? -0.249 -5.908 -12.065 1.00 51.06 73 MET A N 1
ATOM 601 C CA . MET A 1 73 ? 0.359 -7.072 -12.714 1.00 51.06 73 MET A CA 1
ATOM 602 C C . MET A 1 73 ? -0.108 -7.272 -14.163 1.00 51.06 73 MET A C 1
ATOM 604 O O . MET A 1 73 ? 0.597 -7.888 -14.958 1.00 51.06 73 MET A O 1
ATOM 608 N N . LYS A 1 74 ? -1.294 -6.764 -14.524 1.00 46.72 74 LYS A N 1
ATOM 609 C CA . LYS A 1 74 ? -1.907 -6.953 -15.851 1.00 46.72 74 LYS A CA 1
ATOM 610 C C . LYS A 1 74 ? -1.459 -5.958 -16.929 1.00 46.72 74 LYS A C 1
ATOM 612 O O . LYS A 1 74 ? -2.043 -5.968 -18.009 1.00 46.72 74 LYS A O 1
ATOM 617 N N . ARG A 1 75 ? -0.430 -5.130 -16.707 1.00 45.84 75 ARG A N 1
ATOM 618 C CA . ARG A 1 75 ? 0.210 -4.402 -17.820 1.00 45.84 75 ARG A CA 1
ATOM 619 C C . ARG A 1 75 ? 1.094 -5.373 -18.605 1.00 45.84 75 ARG A C 1
ATOM 621 O O . ARG A 1 75 ? 2.293 -5.465 -18.364 1.00 45.84 75 ARG A O 1
ATOM 628 N N . ARG A 1 76 ? 0.464 -6.130 -19.499 1.00 41.72 76 ARG A N 1
ATOM 629 C CA . ARG A 1 76 ? 1.108 -6.964 -20.509 1.00 41.72 76 ARG A CA 1
ATOM 630 C C . ARG A 1 76 ? 0.546 -6.617 -21.876 1.00 41.72 76 ARG A C 1
ATOM 632 O O . ARG A 1 76 ? -0.676 -6.355 -21.938 1.00 41.72 76 ARG A O 1
#

Sequence (76 aa):
MMENVKYKLYLQDLVAILKERLEGTMKEEYSEFDLGMQMECYNILDIIKQQAEAFNIPLAELGLEHYDLEKFMKRR

Radius of gyration: 13.67 Å; chains: 1; bounding box: 25×16×43 Å

Foldseek 3Di:
DVVLVVLLVVLLVLLVVLVVQLVVLDDPDHDPVSVVSNVVSLVVVVVSVVSCVVSVHDVVSSVCPPVDSVVVVPPD

Secondary structure (DSSP, 8-state):
-HHHHHHHHHHHHHHHHHHHHHHHT--SS--HHHHHHHHHHHHHHHHHHHHHHHHT--GGGGT-TT--HHHHHT--

pLDDT: mean 81.38, std 13.65, range [41.72, 94.69]